Protein AF-A0A2J4XUS3-F1 (afdb_monomer_lite)

InterPro domains:
  IPR006656 Molybdopterin oxidoreductase [PF00384] (1-79)
  IPR050612 Prokaryotic Molybdopterin Oxidoreductases [PTHR43742] (1-162)

Radius of gyration: 22.64 Å; chains: 1; bounding box: 51×42×58 Å

Organism: NCBI:txid1134687

Secondary structure (DSSP, 8-state):
-HHHHHHHHTSSS--EEEESS--HHHHT-SEEEEB--GGGS-EEEE-TT-SEEEEE--SSPPPTT-B-HHHHHHHHHHHTT-HHHHHTT--HHHHHHHHHHHHHHHHHHTT-----HHHHHHH-EEEPPPPSS---TTHHHHH-TTTS--SSTTSS--SS--

Sequence (162 aa):
DINRLCEAWRRPETVVVHEQFWTAQAKFSDIVLPVTTSLEREDIGSGGHDGFMIAMSAQIPPVGEARDDYAIFCDLAERLGCGERFSEGRDAGQWLREIYEASRPRAREEGIALPSFDEFWRQGVLEYSAPEKPQVFLADFRADPQRYPLSTPSGQIELFSE

pLDDT: mean 95.43, std 3.99, range [77.94, 98.5]

Foldseek 3Di:
DVVVVLVVLVPDPFFEDEDQDCDPSVVSGPYYAHAFDLLAAWDWDDDPPDQKIFGSHNNDHGDDRHYHPLVVVLVVCVVVVNNCVSQVPDDPVRVRQVVLVVCQVVCVVVVHDDDHPVVRNVVRMDGHDDDPDDDDPCPVCVVPQVVQFDPAPVSHDPPDDD

Structure (mmCIF, N/CA/C/O backbone):
data_AF-A0A2J4XUS3-F1
#
_entry.id   AF-A0A2J4XUS3-F1
#
loop_
_atom_site.group_PDB
_atom_site.id
_atom_site.type_symbol
_atom_site.label_atom_id
_atom_site.label_alt_id
_atom_site.label_comp_id
_atom_site.label_asym_id
_atom_site.label_entity_id
_atom_site.label_seq_id
_atom_site.pdbx_PDB_ins_code
_atom_site.Cartn_x
_atom_site.Cartn_y
_atom_site.Cartn_z
_atom_site.occupancy
_atom_site.B_iso_or_equiv
_atom_site.auth_seq_id
_atom_site.auth_comp_id
_atom_site.auth_asym_id
_atom_site.auth_atom_id
_atom_site.pdbx_PDB_model_num
ATOM 1 N N . ASP A 1 1 ? -26.227 -4.024 -6.416 1.00 91.50 1 ASP A N 1
ATOM 2 C CA . ASP A 1 1 ? -27.426 -3.654 -5.640 1.00 91.50 1 ASP A CA 1
ATOM 3 C C . ASP A 1 1 ? -26.977 -3.220 -4.249 1.00 91.50 1 ASP A C 1
ATOM 5 O O . ASP A 1 1 ? -26.396 -4.032 -3.538 1.00 91.50 1 ASP A O 1
ATOM 9 N N . ILE A 1 2 ? -27.169 -1.942 -3.905 1.00 94.44 2 ILE A N 1
ATOM 10 C CA . ILE A 1 2 ? -26.726 -1.365 -2.622 1.00 94.44 2 ILE A CA 1
ATOM 11 C C . ILE A 1 2 ? -27.631 -1.813 -1.465 1.00 94.44 2 ILE A C 1
ATOM 13 O O . ILE A 1 2 ? -27.133 -2.044 -0.368 1.00 94.44 2 ILE A O 1
ATOM 17 N N . ASN A 1 3 ? -28.929 -2.022 -1.697 1.00 96.19 3 ASN A N 1
ATOM 18 C CA . ASN A 1 3 ? -29.851 -2.448 -0.640 1.00 96.19 3 ASN A CA 1
ATOM 19 C C . ASN A 1 3 ? -29.509 -3.862 -0.166 1.00 96.19 3 ASN A C 1
ATOM 21 O O . ASN A 1 3 ? -29.412 -4.116 1.035 1.00 96.19 3 ASN A O 1
ATOM 25 N N . ARG A 1 4 ? -29.211 -4.757 -1.115 1.00 97.38 4 ARG A N 1
ATOM 26 C CA . ARG A 1 4 ? -28.730 -6.107 -0.800 1.00 97.38 4 ARG A CA 1
ATOM 27 C C . ARG A 1 4 ? -27.392 -6.089 -0.047 1.00 97.38 4 ARG A C 1
ATOM 29 O O . ARG A 1 4 ? -27.178 -6.931 0.823 1.00 97.38 4 ARG A O 1
ATOM 36 N N . LEU A 1 5 ? -26.503 -5.138 -0.351 1.00 95.62 5 LEU A N 1
ATOM 37 C CA . LEU A 1 5 ? -25.262 -4.946 0.407 1.00 95.62 5 LEU A CA 1
ATOM 38 C C . LEU A 1 5 ? -25.555 -4.499 1.844 1.00 95.62 5 LEU A C 1
ATOM 40 O O . LEU A 1 5 ? -24.990 -5.079 2.761 1.00 95.62 5 LEU A O 1
ATOM 44 N N . CYS A 1 6 ? -26.464 -3.544 2.064 1.00 94.38 6 CYS A N 1
ATOM 45 C CA . CYS A 1 6 ? -26.839 -3.101 3.411 1.00 94.38 6 CYS A CA 1
ATOM 46 C C . CYS A 1 6 ? -27.408 -4.237 4.276 1.00 94.38 6 CYS A C 1
ATOM 48 O O . CYS A 1 6 ? -27.132 -4.292 5.473 1.00 94.38 6 CYS A O 1
ATOM 50 N N . GLU A 1 7 ? -28.183 -5.153 3.692 1.00 95.31 7 GLU A N 1
ATOM 51 C CA . GLU A 1 7 ? -28.663 -6.346 4.400 1.00 95.31 7 GLU A CA 1
ATOM 52 C C . GLU A 1 7 ? -27.522 -7.305 4.756 1.00 95.31 7 GLU A C 1
ATOM 54 O O . GLU A 1 7 ? -27.478 -7.830 5.867 1.00 95.31 7 GLU A O 1
ATOM 59 N N . ALA A 1 8 ? -26.587 -7.531 3.829 1.00 95.56 8 ALA A N 1
ATOM 60 C CA . ALA A 1 8 ? -25.432 -8.392 4.063 1.00 95.56 8 ALA A CA 1
ATOM 61 C C . ALA A 1 8 ? -24.456 -7.795 5.090 1.00 95.56 8 ALA A C 1
ATOM 63 O O . ALA A 1 8 ? -23.917 -8.533 5.911 1.00 95.56 8 ALA A O 1
ATOM 64 N N . TRP A 1 9 ? -24.277 -6.472 5.081 1.00 94.44 9 TRP A N 1
ATOM 65 C CA . TRP A 1 9 ? -23.355 -5.744 5.957 1.00 94.44 9 TRP A CA 1
ATOM 66 C C . TRP A 1 9 ? -23.717 -5.846 7.442 1.00 94.44 9 TRP A C 1
ATOM 68 O O . TRP A 1 9 ? -22.862 -5.682 8.297 1.00 94.44 9 TRP A O 1
ATOM 78 N N . ARG A 1 10 ? -24.979 -6.159 7.754 1.00 92.62 10 ARG A N 1
ATOM 79 C CA . ARG A 1 10 ? -25.474 -6.352 9.128 1.00 92.62 10 ARG A CA 1
ATOM 80 C C . ARG A 1 10 ? -25.346 -7.789 9.638 1.00 92.62 10 ARG A C 1
ATOM 82 O O . ARG A 1 10 ? -25.811 -8.081 10.733 1.00 92.62 10 ARG A O 1
ATOM 89 N N . ARG A 1 11 ? -24.827 -8.712 8.820 1.00 96.75 11 ARG A N 1
ATOM 90 C CA . ARG A 1 11 ? -24.678 -10.127 9.196 1.00 96.75 11 ARG A CA 1
AT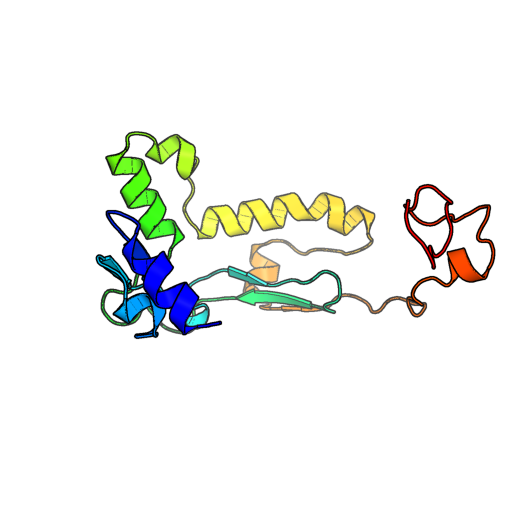OM 91 C C . ARG A 1 11 ? -23.454 -10.425 10.069 1.00 96.75 11 ARG A C 1
ATOM 93 O O . ARG A 1 11 ? -23.593 -11.311 10.907 1.00 96.75 11 ARG A O 1
ATOM 100 N N . PRO A 1 12 ? -22.276 -9.800 9.867 1.00 97.44 12 PRO A N 1
ATOM 101 C CA . PRO A 1 12 ? -21.146 -9.981 10.774 1.00 97.44 12 PRO A CA 1
ATOM 102 C C . PRO A 1 12 ? -21.502 -9.555 12.201 1.00 97.44 12 PRO A C 1
ATOM 104 O O . PRO A 1 12 ? -22.285 -8.629 12.386 1.00 97.44 12 PRO A O 1
ATOM 107 N N . GLU A 1 13 ? -20.908 -10.216 13.196 1.00 98.25 13 GLU A N 1
ATOM 108 C CA . GLU A 1 13 ? -21.103 -9.860 14.611 1.00 98.25 13 GLU A CA 1
ATOM 109 C C . GLU A 1 13 ? -20.452 -8.519 14.970 1.00 98.25 13 GLU A C 1
ATOM 111 O O . GLU A 1 13 ? -20.996 -7.782 15.786 1.00 98.25 13 GLU A O 1
ATOM 116 N N . THR A 1 14 ? -19.313 -8.213 14.341 1.00 98.19 14 THR A N 1
ATOM 117 C CA . THR A 1 14 ? -18.562 -6.972 14.547 1.00 98.19 14 THR A CA 1
ATOM 118 C C . THR A 1 14 ? -17.952 -6.512 13.229 1.00 98.19 14 THR A C 1
ATOM 120 O O . THR A 1 14 ? -17.297 -7.291 12.531 1.00 98.19 14 THR A O 1
ATOM 123 N N . VAL A 1 15 ? -18.106 -5.228 12.922 1.00 97.69 15 VAL A N 1
ATOM 124 C CA . VAL A 1 15 ? -17.468 -4.541 11.800 1.00 97.69 15 VAL A CA 1
ATOM 125 C C . VAL A 1 15 ? -16.540 -3.456 12.340 1.00 97.69 15 VAL A C 1
ATOM 127 O O . VAL A 1 15 ? -16.980 -2.489 12.962 1.00 97.69 15 VAL A O 1
ATOM 130 N N . VAL A 1 16 ? -15.244 -3.608 12.070 1.00 97.94 16 VAL A N 1
ATOM 131 C CA . VAL A 1 16 ? -14.210 -2.615 12.388 1.00 97.94 16 VAL A CA 1
ATOM 132 C C . VAL A 1 16 ? -13.695 -2.016 11.089 1.00 97.94 16 VAL A C 1
ATOM 134 O O . VAL A 1 16 ? -13.414 -2.749 10.140 1.00 97.94 16 VAL A O 1
ATOM 137 N N . VAL A 1 17 ? -13.555 -0.695 11.045 1.00 97.94 17 VAL A N 1
ATOM 138 C CA . VAL A 1 17 ? -13.036 0.021 9.879 1.00 97.94 17 VAL A CA 1
ATOM 139 C C . VAL A 1 17 ? -11.952 1.013 10.286 1.00 97.94 17 VAL A C 1
ATOM 141 O O . VAL A 1 17 ? -12.077 1.714 11.287 1.00 97.94 17 VAL A O 1
ATOM 144 N N . HIS A 1 18 ? -10.890 1.056 9.490 1.00 98.31 18 HIS A N 1
ATOM 145 C CA . HIS A 1 18 ? -9.868 2.095 9.507 1.00 98.31 18 HIS A CA 1
ATOM 146 C C . HIS A 1 18 ? -10.247 3.125 8.454 1.00 98.31 18 HIS A C 1
ATOM 148 O O . HIS A 1 18 ? -10.437 2.765 7.291 1.00 98.31 18 HIS A O 1
ATOM 154 N N . GLU A 1 19 ? -10.441 4.376 8.852 1.00 97.81 19 GLU A N 1
ATOM 155 C CA . GLU A 1 19 ? -11.033 5.356 7.951 1.00 97.81 19 GLU A CA 1
ATOM 156 C C . GLU A 1 19 ? -10.574 6.784 8.259 1.00 97.81 19 GLU A C 1
ATOM 158 O O . GLU A 1 19 ? -10.420 7.184 9.413 1.00 97.81 19 GLU A O 1
ATOM 163 N N . GLN A 1 20 ? -10.368 7.552 7.191 1.00 97.19 20 GLN A N 1
ATOM 164 C CA . GLN A 1 20 ? -9.903 8.940 7.219 1.00 97.19 20 GLN A CA 1
ATOM 165 C C . GLN A 1 20 ? -11.089 9.917 7.270 1.00 97.19 20 GLN A C 1
ATOM 167 O O . GLN A 1 20 ? -10.973 11.029 7.786 1.00 97.19 20 GLN A O 1
ATOM 172 N N . PHE A 1 21 ? -12.255 9.512 6.749 1.00 96.94 21 PHE A N 1
ATOM 173 C CA . PHE A 1 21 ? -13.438 10.367 6.613 1.00 96.94 21 PHE A CA 1
ATOM 174 C C . PHE A 1 21 ? -14.727 9.705 7.121 1.00 96.94 21 PHE A C 1
ATOM 176 O O . PHE A 1 21 ? -14.879 8.497 7.113 1.00 96.94 21 PHE A O 1
ATOM 183 N N . TRP A 1 22 ? -15.754 10.477 7.487 1.00 97.38 22 TRP A N 1
ATOM 184 C CA . TRP A 1 22 ? -17.053 9.916 7.912 1.00 97.38 22 TRP A CA 1
ATOM 185 C C . TRP A 1 22 ? -17.899 9.372 6.732 1.00 97.38 22 TRP A C 1
ATOM 187 O O . TRP A 1 22 ? -18.988 9.872 6.417 1.00 97.38 22 TRP A O 1
ATOM 197 N N . THR A 1 23 ? -17.383 8.347 6.049 1.00 97.31 23 THR A N 1
ATOM 198 C CA . THR A 1 23 ? -17.972 7.689 4.876 1.00 97.31 23 THR A CA 1
ATOM 199 C C . THR A 1 23 ? -19.207 6.858 5.235 1.00 97.31 23 THR A C 1
ATOM 201 O O . THR A 1 23 ? -19.543 6.649 6.402 1.00 97.31 23 THR A O 1
ATOM 204 N N . ALA A 1 24 ? -19.927 6.363 4.220 1.00 94.88 24 ALA A N 1
ATOM 205 C CA . ALA A 1 24 ? -21.038 5.437 4.443 1.00 94.88 24 ALA A CA 1
ATOM 206 C C . ALA A 1 24 ? -20.582 4.135 5.125 1.00 94.88 24 ALA A C 1
ATOM 208 O O . ALA A 1 24 ? -21.336 3.581 5.914 1.00 94.88 24 ALA A O 1
ATOM 209 N N . GLN A 1 25 ? -19.353 3.675 4.879 1.00 93.38 25 GLN A N 1
ATOM 210 C CA . GLN A 1 25 ? -18.815 2.482 5.530 1.00 93.38 25 GLN A CA 1
ATOM 211 C C . GLN A 1 25 ? -18.544 2.733 7.018 1.00 93.38 25 GLN A C 1
ATOM 213 O O . GLN A 1 25 ? -19.009 1.956 7.851 1.00 93.38 25 GLN A O 1
ATOM 218 N N . ALA A 1 26 ? -17.911 3.860 7.367 1.00 96.94 26 ALA A N 1
ATOM 219 C CA . ALA A 1 26 ? -17.757 4.277 8.764 1.00 96.94 26 ALA A CA 1
ATOM 220 C C . ALA A 1 26 ? -19.101 4.402 9.492 1.00 96.94 26 ALA A C 1
ATOM 222 O O . ALA A 1 26 ? -19.241 3.916 10.609 1.00 96.94 26 ALA A O 1
ATOM 223 N N . LYS A 1 27 ? -20.129 4.953 8.828 1.00 95.56 27 LYS A N 1
ATOM 224 C CA . LYS A 1 27 ? -21.491 5.072 9.392 1.00 95.56 27 LYS A CA 1
ATOM 225 C C . LYS A 1 27 ? -22.153 3.754 9.754 1.00 95.56 27 LYS A C 1
ATOM 227 O O . LYS A 1 27 ? -23.042 3.749 10.598 1.00 95.56 27 LYS A O 1
ATOM 232 N N . PHE A 1 28 ? -21.772 2.678 9.082 1.00 95.56 28 PHE A N 1
ATOM 233 C CA . PHE A 1 28 ? -22.363 1.357 9.252 1.00 95.56 28 PHE A CA 1
ATOM 234 C C . PHE A 1 28 ? -21.406 0.383 9.958 1.00 95.56 28 PHE A C 1
ATOM 236 O O . PHE A 1 28 ? -21.618 -0.824 9.876 1.00 95.56 28 PHE A O 1
ATOM 243 N N . SER A 1 29 ? -20.356 0.883 10.616 1.00 97.25 29 SER A N 1
ATOM 244 C CA . SER A 1 29 ? -19.389 0.071 11.365 1.00 97.25 29 SER A CA 1
ATOM 245 C C . SER A 1 29 ? -19.582 0.227 12.873 1.00 97.25 29 SER A C 1
ATOM 247 O O . SER A 1 29 ? -20.011 1.283 13.337 1.00 97.25 29 SER A O 1
ATOM 249 N N . ASP A 1 30 ? -19.245 -0.809 13.638 1.00 98.25 30 ASP A N 1
ATOM 250 C CA . ASP A 1 30 ? -19.346 -0.802 15.102 1.00 98.25 30 ASP A CA 1
ATOM 251 C C . ASP A 1 30 ? -18.181 -0.042 15.743 1.00 98.25 30 ASP A C 1
ATOM 253 O O . ASP A 1 30 ? -18.346 0.636 16.757 1.00 98.25 30 ASP A O 1
ATOM 257 N N . ILE A 1 31 ? -16.992 -0.143 15.138 1.00 98.38 31 ILE A N 1
ATOM 258 C CA . ILE A 1 31 ? -15.773 0.536 15.582 1.00 98.38 31 ILE A CA 1
ATOM 259 C C . ILE A 1 31 ? -15.134 1.229 14.381 1.00 98.38 31 ILE A C 1
ATOM 261 O O . ILE A 1 31 ? -14.878 0.603 13.352 1.00 98.38 31 ILE A O 1
ATOM 265 N N . VAL A 1 32 ? -14.837 2.517 14.542 1.00 98.44 32 VAL A N 1
ATOM 266 C CA . VAL A 1 32 ? -14.100 3.325 13.566 1.00 98.44 32 VAL A CA 1
ATOM 267 C C . VAL A 1 32 ? -12.776 3.739 14.193 1.00 98.44 32 VAL A C 1
ATOM 269 O O . VAL A 1 32 ? -12.763 4.371 15.249 1.00 98.44 32 VAL A O 1
ATOM 272 N N . LEU A 1 33 ? -11.671 3.382 13.544 1.00 98.38 33 LEU A N 1
ATOM 273 C CA . LEU A 1 33 ? -10.325 3.801 13.917 1.00 98.38 33 LEU A CA 1
ATOM 274 C C . LEU A 1 33 ? -9.894 4.940 12.979 1.00 98.38 33 LEU A C 1
ATOM 276 O O . LEU A 1 33 ? -9.846 4.720 11.766 1.00 98.38 33 LEU A O 1
ATOM 280 N N . PRO A 1 34 ? -9.633 6.156 13.500 1.00 98.12 34 PRO A N 1
ATOM 281 C CA . PRO A 1 34 ? -9.242 7.286 12.668 1.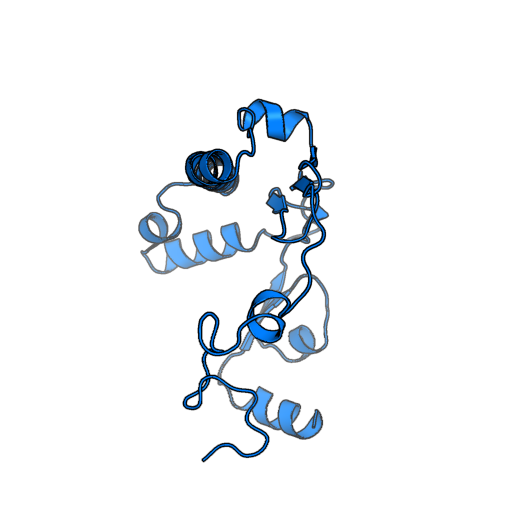00 98.12 34 PRO A CA 1
ATOM 282 C C . PRO A 1 34 ? -7.818 7.083 12.152 1.00 98.12 34 PRO A C 1
ATOM 284 O O . PRO A 1 34 ? -6.887 6.916 12.947 1.00 98.12 34 PRO A O 1
ATOM 287 N N . VAL A 1 35 ? -7.647 7.120 10.830 1.00 98.38 35 VAL A N 1
ATOM 288 C CA . VAL A 1 35 ? -6.330 6.938 10.203 1.00 98.38 35 VAL A CA 1
ATOM 289 C C . VAL A 1 35 ? -5.862 8.171 9.448 1.00 98.38 35 VAL A C 1
ATOM 291 O O . VAL A 1 35 ? -6.669 9.015 9.060 1.00 98.38 35 VAL A O 1
ATOM 294 N N . THR A 1 36 ? -4.548 8.300 9.278 1.00 98.44 36 THR A N 1
ATOM 295 C CA . THR A 1 36 ? -3.933 9.420 8.553 1.00 98.44 36 THR A CA 1
ATOM 296 C C . THR A 1 36 ? -4.248 9.369 7.060 1.00 98.44 36 THR A C 1
ATOM 298 O O . THR A 1 36 ? -4.381 8.294 6.468 1.00 98.44 36 THR A O 1
ATOM 301 N N . THR A 1 37 ? -4.314 10.533 6.414 1.00 98.12 37 THR A N 1
ATOM 302 C CA . THR A 1 37 ? -4.198 10.629 4.952 1.00 98.12 37 THR A CA 1
ATOM 303 C C . THR A 1 37 ? -2.737 10.487 4.511 1.00 98.12 37 THR A C 1
ATOM 305 O O . THR A 1 37 ? -1.811 10.548 5.321 1.00 98.12 37 THR A O 1
ATOM 308 N N . SER A 1 38 ? -2.494 10.343 3.206 1.00 96.31 38 SER A N 1
ATOM 309 C CA . SER A 1 38 ? -1.129 10.306 2.659 1.00 96.31 38 SER A CA 1
ATOM 310 C C . SER A 1 38 ? -0.343 11.606 2.864 1.00 96.31 38 SER A C 1
ATOM 312 O O . SER A 1 38 ? 0.877 11.588 2.791 1.00 96.31 38 SER A O 1
ATOM 314 N N . LEU A 1 39 ? -1.013 12.732 3.138 1.00 97.12 39 LEU A N 1
ATOM 315 C CA . LEU A 1 39 ? -0.354 14.012 3.421 1.00 97.12 39 LEU A CA 1
ATOM 316 C C . LEU A 1 39 ? 0.151 14.118 4.867 1.00 97.12 39 LEU A C 1
ATOM 318 O O . LEU A 1 39 ? 0.866 15.062 5.191 1.00 97.12 39 LEU A O 1
ATOM 322 N N . GLU A 1 40 ? -0.225 13.176 5.729 1.00 98.12 40 GLU A N 1
ATOM 323 C CA . GLU A 1 40 ? 0.080 13.168 7.164 1.00 98.12 40 GLU A CA 1
ATOM 324 C C . GLU A 1 40 ? 1.149 12.131 7.547 1.00 98.12 40 GLU A C 1
ATOM 326 O O . GLU A 1 40 ? 1.491 12.003 8.723 1.00 98.12 40 GLU A O 1
ATOM 331 N N . ARG A 1 41 ? 1.666 11.371 6.573 1.00 96.94 41 ARG A N 1
ATOM 332 C CA . ARG A 1 41 ? 2.665 10.314 6.777 1.00 96.94 41 ARG A CA 1
ATOM 333 C C . ARG A 1 41 ? 3.725 10.309 5.683 1.00 96.94 41 ARG A C 1
ATOM 335 O O . ARG A 1 41 ? 3.566 10.957 4.653 1.00 96.94 41 ARG A O 1
ATOM 342 N N . GLU A 1 42 ? 4.801 9.579 5.941 1.00 97.19 42 GLU A N 1
ATOM 343 C CA . GLU A 1 42 ? 5.880 9.357 4.983 1.00 97.19 42 GLU A CA 1
ATOM 344 C C . GLU A 1 42 ? 5.624 8.088 4.160 1.00 97.19 42 GLU A C 1
ATOM 346 O O . GLU A 1 42 ? 5.167 7.086 4.708 1.00 97.19 42 GLU A O 1
ATOM 351 N N . ASP A 1 43 ? 5.917 8.125 2.859 1.00 97.31 43 ASP A N 1
ATOM 352 C CA . ASP A 1 43 ? 5.788 6.978 1.952 1.00 97.31 43 ASP A CA 1
ATOM 353 C C . ASP A 1 43 ? 6.695 7.119 0.705 1.00 97.31 43 ASP A C 1
ATOM 355 O O . ASP A 1 43 ? 7.362 8.140 0.508 1.00 97.31 43 ASP A O 1
ATOM 359 N N . ILE A 1 44 ? 6.710 6.108 -0.167 1.00 96.81 44 ILE A N 1
ATOM 360 C CA . ILE A 1 44 ? 7.316 6.154 -1.506 1.00 96.81 44 ILE A CA 1
ATOM 361 C C . ILE A 1 44 ? 6.258 5.793 -2.550 1.00 96.81 44 ILE A C 1
ATOM 363 O O . ILE A 1 44 ? 5.715 4.692 -2.549 1.00 96.81 44 ILE A O 1
ATOM 367 N N . GLY A 1 45 ? 6.015 6.696 -3.500 1.00 94.75 45 GLY A N 1
ATOM 368 C CA . GLY A 1 45 ? 5.109 6.461 -4.624 1.00 94.75 45 GLY A CA 1
ATOM 369 C C . GLY A 1 45 ? 5.868 6.152 -5.911 1.00 94.75 45 GLY A C 1
ATOM 370 O O . GLY A 1 45 ? 6.701 6.948 -6.335 1.00 94.75 45 GLY A O 1
ATOM 371 N N . SER A 1 46 ? 5.579 5.023 -6.559 1.00 91.88 46 SER A N 1
ATOM 372 C CA . SER A 1 46 ? 6.085 4.692 -7.898 1.00 91.88 46 SER A CA 1
ATOM 373 C C . SER A 1 46 ? 5.185 3.644 -8.559 1.00 91.88 46 SER A C 1
ATOM 375 O O . SER A 1 46 ? 4.904 2.603 -7.962 1.00 91.88 46 SER A O 1
ATOM 377 N N . GLY A 1 47 ? 4.712 3.911 -9.777 1.00 86.00 47 GLY A N 1
ATOM 378 C CA . GLY A 1 47 ? 3.911 2.984 -10.577 1.00 86.00 47 GLY A CA 1
ATOM 379 C C . GLY A 1 47 ? 4.679 2.432 -11.779 1.00 86.00 47 GLY A C 1
ATOM 380 O O . GLY A 1 47 ? 5.531 3.102 -12.351 1.00 86.00 47 GLY A O 1
ATOM 381 N N . GLY A 1 48 ? 4.343 1.216 -12.226 1.00 78.88 48 GLY A N 1
ATOM 382 C CA . GLY A 1 48 ? 5.040 0.540 -13.338 1.00 78.88 48 GLY A CA 1
ATOM 383 C C . GLY A 1 48 ? 4.897 1.202 -14.718 1.00 78.88 48 GLY A C 1
ATOM 384 O O . GLY A 1 48 ? 5.570 0.803 -15.664 1.00 78.88 48 GLY A O 1
ATOM 385 N N . HIS A 1 49 ? 4.024 2.202 -14.840 1.00 79.56 49 HIS A N 1
ATOM 386 C CA . HIS A 1 49 ? 3.856 3.026 -16.040 1.00 79.56 49 HIS A CA 1
ATOM 387 C C . HIS A 1 49 ? 4.108 4.512 -15.767 1.00 79.56 49 HIS A C 1
ATOM 389 O O . HIS A 1 49 ? 3.925 5.337 -16.664 1.00 79.56 49 HIS A O 1
ATOM 395 N N . ASP A 1 50 ? 4.517 4.852 -14.545 1.00 83.00 50 ASP A N 1
ATOM 396 C CA . ASP A 1 50 ? 4.820 6.222 -14.173 1.00 83.00 50 ASP A CA 1
ATOM 397 C C . ASP A 1 50 ? 6.247 6.547 -14.604 1.00 83.00 50 ASP A C 1
ATOM 399 O O . ASP A 1 50 ? 7.159 5.732 -14.485 1.00 83.00 50 ASP A O 1
ATOM 403 N N . GLY A 1 51 ? 6.462 7.772 -15.076 1.00 89.38 51 GLY A N 1
ATOM 404 C CA . GLY A 1 51 ? 7.805 8.284 -15.347 1.00 89.38 51 GLY A CA 1
ATOM 405 C C . GLY A 1 51 ? 8.555 8.704 -14.084 1.00 89.38 51 GLY A C 1
ATOM 406 O O . GLY A 1 51 ? 9.586 9.354 -14.203 1.00 89.38 51 GLY A O 1
ATOM 407 N N . PHE A 1 52 ? 8.032 8.414 -12.887 1.00 93.62 52 PHE A N 1
ATOM 408 C CA . PHE A 1 52 ? 8.522 8.996 -11.643 1.00 93.62 52 PHE A CA 1
ATOM 409 C C . PHE A 1 52 ? 8.488 8.014 -10.470 1.00 93.62 52 PHE A C 1
ATOM 411 O O . PHE A 1 52 ? 7.597 7.173 -10.345 1.00 93.62 52 PHE A O 1
ATOM 418 N N . MET A 1 53 ? 9.434 8.210 -9.558 1.00 95.50 53 MET A N 1
ATOM 419 C CA . MET A 1 53 ? 9.371 7.765 -8.172 1.00 95.50 53 MET A CA 1
ATOM 420 C C . MET A 1 53 ? 9.413 8.996 -7.271 1.00 95.50 53 MET A C 1
ATOM 422 O O . MET A 1 53 ? 10.243 9.882 -7.460 1.00 95.50 53 MET A O 1
ATOM 426 N N . ILE A 1 54 ? 8.509 9.069 -6.304 1.00 96.75 54 ILE A N 1
ATOM 427 C CA . ILE A 1 54 ? 8.277 10.245 -5.466 1.00 96.75 54 ILE A CA 1
ATOM 428 C C . ILE A 1 54 ? 8.515 9.861 -4.008 1.00 96.75 54 ILE A C 1
ATOM 430 O O . ILE A 1 54 ? 7.919 8.904 -3.515 1.00 96.75 54 ILE A O 1
ATOM 434 N N . ALA A 1 55 ? 9.364 10.619 -3.316 1.00 97.44 55 ALA A N 1
ATOM 435 C CA . ALA A 1 55 ? 9.473 10.563 -1.864 1.00 97.44 55 ALA A CA 1
ATOM 436 C C . ALA A 1 55 ? 8.312 11.374 -1.279 1.00 97.44 55 ALA A C 1
ATOM 438 O O . ALA A 1 55 ? 8.288 12.605 -1.344 1.00 97.44 55 ALA A O 1
ATOM 439 N N . MET A 1 56 ? 7.308 10.678 -0.756 1.00 96.94 56 MET A N 1
ATOM 440 C CA . MET A 1 56 ? 6.102 11.291 -0.217 1.00 96.94 56 MET A CA 1
ATOM 441 C C . MET A 1 56 ? 6.357 11.653 1.241 1.00 96.94 56 MET A C 1
ATOM 443 O O . MET A 1 56 ? 6.087 10.862 2.132 1.00 96.94 56 MET A O 1
ATOM 447 N N . SER A 1 57 ? 6.918 12.832 1.500 1.00 94.56 57 SER A N 1
ATOM 448 C CA . SER A 1 57 ? 7.083 13.313 2.874 1.00 94.56 57 SER A CA 1
ATOM 449 C C . SER A 1 57 ? 5.745 13.746 3.483 1.00 94.56 57 SER A C 1
ATOM 451 O O . SER A 1 57 ? 4.852 14.223 2.775 1.00 94.56 57 SER A O 1
ATOM 453 N N . ALA A 1 58 ? 5.620 13.636 4.808 1.00 96.56 58 ALA A N 1
ATOM 454 C CA . ALA A 1 58 ? 4.472 14.179 5.526 1.00 96.56 58 ALA A CA 1
ATOM 455 C C . ALA A 1 58 ? 4.437 15.711 5.370 1.00 96.56 58 ALA A C 1
ATOM 457 O O . ALA A 1 58 ? 5.381 16.412 5.739 1.00 96.56 58 ALA A O 1
ATOM 458 N N . GLN A 1 59 ? 3.348 16.238 4.813 1.00 97.12 59 GLN A N 1
ATOM 459 C CA . GLN A 1 59 ? 3.165 17.671 4.556 1.00 97.12 59 GLN A CA 1
ATOM 460 C C . GLN A 1 59 ? 2.568 18.404 5.759 1.00 97.12 59 GLN A C 1
ATOM 462 O O . GLN A 1 59 ? 2.799 19.599 5.946 1.00 97.12 59 GLN A O 1
ATOM 467 N N . ILE A 1 60 ? 1.796 17.691 6.577 1.00 97.81 60 ILE A N 1
ATOM 468 C CA . ILE A 1 60 ? 1.215 18.175 7.830 1.00 97.81 60 ILE A CA 1
ATOM 469 C C . ILE A 1 60 ? 1.341 17.086 8.906 1.00 97.81 60 ILE A C 1
ATOM 471 O O . ILE A 1 60 ? 1.479 15.913 8.564 1.00 97.81 60 ILE A O 1
ATOM 475 N N . PRO A 1 61 ? 1.305 17.426 10.206 1.00 97.50 61 PRO A N 1
ATOM 476 C CA . PRO A 1 61 ? 1.175 16.410 11.247 1.00 97.50 61 PRO A CA 1
ATOM 477 C C . PRO A 1 61 ? -0.207 15.728 11.187 1.00 97.50 61 PRO A C 1
ATOM 479 O O . PRO A 1 61 ? -1.153 16.347 10.689 1.00 97.50 61 PRO A O 1
ATOM 482 N N . PRO A 1 62 ? -0.350 14.512 11.753 1.00 98.06 62 PRO A N 1
ATOM 483 C CA . PRO A 1 62 ? -1.641 13.846 11.889 1.00 98.06 62 PRO A CA 1
ATOM 484 C C . PRO A 1 62 ? -2.711 14.742 12.518 1.00 98.06 62 PRO A C 1
ATOM 486 O O . PRO A 1 62 ? -2.463 15.439 13.508 1.00 98.06 62 PRO A O 1
ATOM 489 N N . VAL A 1 63 ? -3.911 14.731 11.942 1.00 97.94 63 VAL A N 1
ATOM 490 C CA . VAL A 1 63 ? -5.017 15.585 12.378 1.00 97.94 63 VAL A CA 1
ATOM 491 C C . VAL A 1 63 ? -5.813 14.914 13.498 1.00 97.94 63 VAL A C 1
ATOM 493 O O . VAL A 1 63 ? -6.324 13.803 13.363 1.00 97.94 63 VAL A O 1
ATOM 496 N N . GLY A 1 64 ? -5.991 15.631 14.610 1.00 96.88 64 GLY A N 1
ATOM 497 C CA . GLY A 1 64 ? -6.761 15.141 15.753 1.00 96.88 64 GLY A CA 1
ATOM 498 C C . GLY A 1 64 ? -6.094 13.931 16.407 1.00 96.88 64 GLY A C 1
ATOM 499 O O . GLY A 1 64 ? -4.955 14.022 16.851 1.00 96.88 64 GLY A O 1
ATOM 500 N N . GLU A 1 65 ? -6.820 12.816 16.478 1.00 97.12 65 GLU A N 1
ATOM 501 C CA . GLU A 1 65 ? -6.334 11.543 17.035 1.00 97.12 65 GLU A CA 1
ATOM 502 C C . GLU A 1 65 ? -6.011 10.512 15.942 1.00 97.12 65 GLU A C 1
ATOM 504 O O . GLU A 1 65 ? -5.849 9.327 16.237 1.00 97.12 65 GLU A O 1
ATOM 509 N N . ALA A 1 66 ? -5.940 10.943 14.676 1.00 98.31 66 ALA A N 1
ATOM 510 C CA . ALA A 1 66 ? -5.589 10.063 13.573 1.00 98.31 66 ALA A CA 1
ATOM 511 C C . ALA A 1 66 ? -4.190 9.467 13.773 1.00 98.31 66 ALA A C 1
ATOM 513 O O . ALA A 1 66 ? -3.246 10.148 14.186 1.00 98.31 66 ALA A O 1
ATOM 514 N N . ARG A 1 67 ? -4.054 8.178 13.464 1.00 98.00 67 ARG A N 1
ATOM 515 C CA . ARG A 1 67 ? -2.782 7.449 13.517 1.00 98.00 67 ARG A CA 1
ATOM 516 C C . ARG A 1 67 ? -2.512 6.785 12.178 1.00 98.00 67 ARG A C 1
ATOM 518 O O . ARG A 1 67 ? -3.439 6.430 11.462 1.00 98.00 67 ARG A O 1
ATOM 525 N N . ASP A 1 68 ? -1.243 6.605 11.840 1.00 96.94 68 ASP A N 1
ATOM 526 C CA . ASP A 1 68 ? -0.895 5.802 10.672 1.00 96.94 68 ASP A CA 1
ATOM 527 C C . ASP A 1 68 ? -1.351 4.349 10.861 1.00 96.94 68 ASP A C 1
ATOM 529 O O . ASP A 1 68 ? -1.250 3.798 11.964 1.00 96.94 68 ASP A O 1
ATOM 533 N N . ASP A 1 69 ? -1.838 3.728 9.787 1.00 98.00 69 ASP A N 1
ATOM 534 C CA . ASP A 1 69 ? -2.315 2.346 9.786 1.00 98.00 69 ASP A CA 1
ATOM 535 C C . ASP A 1 69 ? -1.241 1.401 10.331 1.00 98.00 69 ASP A C 1
ATOM 537 O O . ASP A 1 69 ? -1.530 0.554 11.179 1.00 98.00 69 ASP A O 1
ATOM 541 N N . TYR A 1 70 ? 0.018 1.600 9.920 1.00 97.81 70 TYR A N 1
ATOM 542 C CA . TYR A 1 70 ? 1.151 0.819 10.417 1.00 97.81 70 TYR A CA 1
ATOM 543 C C . TYR A 1 70 ? 1.272 0.888 11.943 1.00 97.81 70 TYR A C 1
ATOM 545 O O . TYR A 1 70 ? 1.399 -0.140 12.607 1.00 97.81 70 TYR A O 1
ATOM 553 N N . ALA A 1 71 ? 1.159 2.086 12.522 1.00 97.25 71 ALA A N 1
ATOM 554 C CA . ALA A 1 71 ? 1.243 2.274 13.966 1.00 97.25 71 ALA A CA 1
ATOM 555 C C . ALA A 1 71 ? 0.069 1.608 14.703 1.00 97.25 71 ALA A C 1
ATOM 557 O O . ALA A 1 71 ? 0.272 1.015 15.761 1.00 97.25 71 ALA A O 1
ATOM 558 N N . ILE A 1 72 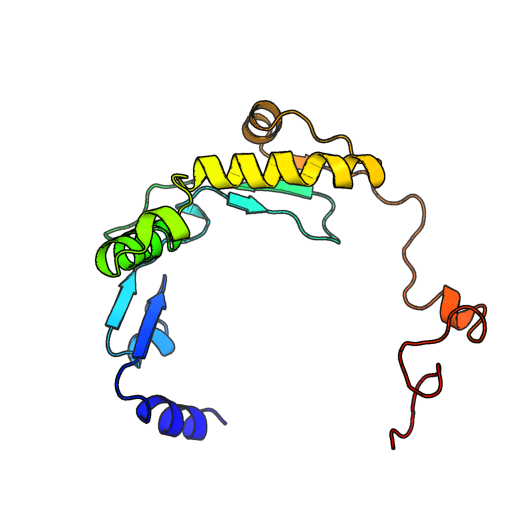? -1.148 1.672 14.150 1.00 98.31 72 ILE A N 1
ATOM 559 C CA . ILE A 1 72 ? -2.320 0.984 14.714 1.00 98.31 72 ILE A CA 1
ATOM 560 C C . ILE A 1 72 ? -2.110 -0.534 14.693 1.00 98.31 72 ILE A C 1
ATOM 562 O O . ILE A 1 72 ? -2.367 -1.207 15.692 1.00 98.31 72 ILE A O 1
ATOM 566 N N . PHE A 1 73 ? -1.622 -1.089 13.583 1.00 98.44 73 PHE A N 1
ATOM 567 C CA . PHE A 1 73 ? -1.385 -2.527 13.487 1.00 98.44 73 PHE A CA 1
ATOM 568 C C . PHE A 1 73 ? -0.213 -3.001 14.351 1.00 98.44 73 PHE A C 1
ATOM 570 O O . PHE A 1 73 ? -0.324 -4.077 14.936 1.00 98.44 73 PHE A O 1
ATOM 577 N N . CYS A 1 74 ? 0.846 -2.205 14.524 1.00 98.44 74 CYS A N 1
ATOM 578 C CA . CYS A 1 74 ? 1.903 -2.481 15.503 1.00 98.44 74 CYS A CA 1
ATOM 579 C C . CYS A 1 74 ? 1.328 -2.606 16.920 1.00 98.44 74 CYS A C 1
ATOM 581 O O . CYS A 1 74 ? 1.528 -3.618 17.588 1.00 98.44 74 CYS A O 1
ATOM 583 N N . ASP A 1 75 ? 0.523 -1.631 17.340 1.00 98.06 75 ASP A N 1
ATOM 584 C CA . ASP A 1 75 ? -0.171 -1.618 18.630 1.00 98.06 75 ASP A CA 1
ATOM 585 C C . ASP A 1 75 ? -1.072 -2.848 18.845 1.00 98.06 75 ASP A C 1
ATOM 587 O O . ASP A 1 75 ? -1.171 -3.387 19.956 1.00 98.06 75 ASP A O 1
ATOM 591 N N . LEU A 1 76 ? -1.788 -3.271 17.802 1.00 98.31 76 LEU A N 1
ATOM 592 C CA . LEU A 1 76 ? -2.627 -4.469 17.840 1.00 98.31 76 LEU A CA 1
ATOM 593 C C . LEU A 1 76 ? -1.769 -5.735 17.919 1.00 98.31 76 LEU A C 1
ATOM 595 O O . LEU A 1 76 ? -2.058 -6.621 18.722 1.00 98.31 76 LEU A O 1
ATOM 599 N N . ALA A 1 77 ? -0.696 -5.814 17.132 1.00 98.50 77 ALA A N 1
ATOM 600 C CA . ALA A 1 77 ? 0.224 -6.943 17.127 1.00 98.50 77 ALA A CA 1
ATOM 601 C C . ALA A 1 77 ? 0.920 -7.119 18.484 1.00 98.50 77 ALA A C 1
ATOM 603 O O . ALA A 1 77 ? 1.056 -8.246 18.962 1.00 98.50 77 ALA A O 1
ATOM 604 N N . GLU A 1 78 ? 1.298 -6.028 19.152 1.00 98.25 78 GLU A N 1
ATOM 605 C CA . GLU A 1 78 ? 1.814 -6.059 20.523 1.00 98.25 78 GLU A CA 1
ATOM 606 C C . GLU A 1 78 ? 0.804 -6.680 21.494 1.00 98.25 78 GLU A C 1
ATOM 608 O O . GLU A 1 78 ? 1.140 -7.610 22.230 1.00 98.25 78 GLU A O 1
ATOM 613 N N . ARG A 1 79 ? -0.460 -6.240 21.446 1.00 98.38 79 ARG A N 1
ATOM 614 C CA . ARG A 1 79 ? -1.545 -6.779 22.289 1.00 98.38 79 ARG A CA 1
ATOM 615 C C . ARG A 1 79 ? -1.843 -8.253 22.005 1.00 98.38 79 ARG A C 1
ATOM 617 O O . ARG A 1 79 ? -2.269 -8.972 22.905 1.00 98.38 79 ARG A O 1
ATOM 624 N N . LEU A 1 80 ? -1.603 -8.705 20.775 1.00 98.44 80 LEU A N 1
ATOM 625 C CA . LEU A 1 80 ? -1.742 -10.101 20.351 1.00 98.44 80 LEU A CA 1
ATOM 626 C C . LEU A 1 80 ? -0.477 -10.945 20.600 1.00 98.44 80 LEU A C 1
ATOM 628 O O . LEU A 1 80 ? -0.478 -12.141 20.310 1.00 98.44 80 LEU A O 1
ATOM 632 N N . GLY A 1 81 ? 0.599 -10.354 21.131 1.00 98.44 81 GLY A N 1
ATOM 633 C CA . GLY A 1 81 ? 1.852 -11.052 21.425 1.00 98.44 81 GLY A CA 1
ATOM 634 C C . GLY A 1 81 ? 2.698 -11.388 20.192 1.00 98.44 81 GLY A C 1
ATOM 635 O O . GLY A 1 81 ? 3.559 -12.262 20.263 1.00 98.44 81 GLY A O 1
ATOM 636 N N . CYS A 1 82 ? 2.467 -10.724 19.056 1.00 98.25 82 CYS A N 1
ATOM 637 C CA . CYS A 1 82 ? 3.216 -10.917 17.811 1.00 98.25 82 CYS A CA 1
ATOM 638 C C . CYS A 1 82 ? 3.894 -9.641 17.282 1.00 98.25 82 CYS A C 1
ATOM 640 O O . CYS A 1 82 ? 4.309 -9.629 16.125 1.00 98.25 82 CYS A O 1
ATOM 642 N N . GLY A 1 83 ? 4.045 -8.611 18.125 1.00 98.25 83 GLY A N 1
ATOM 643 C CA . GLY A 1 83 ? 4.617 -7.304 17.774 1.00 98.25 83 GLY A CA 1
ATOM 644 C C . GLY A 1 83 ? 5.953 -7.387 17.033 1.00 98.25 83 GLY A C 1
ATOM 645 O O . GLY A 1 83 ? 6.037 -6.921 15.904 1.00 98.25 83 GLY A O 1
ATOM 646 N N . GLU A 1 84 ? 6.964 -8.062 17.597 1.00 97.44 84 GLU A N 1
ATOM 647 C CA . GLU A 1 84 ? 8.274 -8.191 16.931 1.00 97.44 84 GLU A CA 1
ATOM 648 C C . GLU A 1 84 ? 8.199 -8.905 15.582 1.00 97.44 84 GLU A C 1
ATOM 650 O O . GLU A 1 84 ? 8.907 -8.538 14.654 1.00 97.44 84 GLU A O 1
ATOM 655 N N . ARG A 1 85 ? 7.335 -9.916 15.444 1.00 98.12 85 ARG A N 1
ATOM 656 C CA . ARG A 1 85 ? 7.166 -10.618 14.166 1.00 98.12 85 ARG A CA 1
ATOM 657 C C . ARG A 1 85 ? 6.448 -9.748 13.135 1.00 98.12 85 ARG A C 1
ATOM 659 O O . ARG A 1 85 ? 6.686 -9.919 11.950 1.00 98.12 85 ARG A O 1
ATOM 666 N N . PHE A 1 86 ? 5.540 -8.882 13.578 1.00 98.44 86 PHE A N 1
ATOM 667 C CA . PHE A 1 86 ? 4.805 -7.979 12.702 1.00 98.44 86 PHE A CA 1
ATOM 668 C C . PHE A 1 86 ? 5.686 -6.826 12.212 1.00 98.44 86 PHE A C 1
ATOM 670 O O . PHE A 1 86 ? 5.741 -6.578 11.013 1.00 98.44 86 PHE A O 1
ATOM 677 N N . SER A 1 87 ? 6.375 -6.136 13.125 1.00 98.06 87 SER A N 1
ATOM 678 C CA . SER A 1 87 ? 7.194 -4.970 12.781 1.00 98.06 87 SER A CA 1
ATOM 679 C C . SER A 1 87 ? 8.596 -5.334 12.304 1.00 98.06 87 SER A C 1
ATOM 681 O O . SER A 1 87 ? 9.284 -4.494 11.733 1.00 98.06 87 SER A O 1
ATOM 683 N N . GLU A 1 88 ? 9.056 -6.554 12.594 1.00 98.06 88 GLU A N 1
ATOM 684 C CA . GLU A 1 88 ? 10.457 -6.971 12.476 1.00 98.06 88 GLU A CA 1
ATOM 685 C C . GLU A 1 88 ? 11.430 -6.017 13.192 1.00 98.06 88 GLU A C 1
ATOM 687 O O . GLU A 1 88 ? 12.576 -5.841 12.780 1.00 98.06 88 GLU A O 1
ATOM 692 N N . GLY A 1 89 ? 10.956 -5.355 14.253 1.00 96.94 89 GLY A N 1
ATOM 693 C CA . GLY A 1 89 ? 11.718 -4.336 14.972 1.00 96.94 89 GLY A CA 1
ATOM 694 C C . GLY A 1 89 ? 11.942 -3.043 14.183 1.00 96.94 89 GLY A C 1
ATOM 695 O O . GLY A 1 89 ? 12.788 -2.247 14.588 1.00 96.94 89 GLY A O 1
ATOM 696 N N . ARG A 1 90 ? 11.215 -2.830 13.076 1.00 98.06 90 ARG A N 1
ATOM 697 C CA . ARG A 1 90 ? 11.318 -1.634 12.237 1.00 98.06 90 ARG A CA 1
ATOM 698 C C . ARG A 1 90 ? 10.179 -0.651 12.494 1.00 98.06 90 ARG A C 1
ATOM 700 O O . ARG A 1 90 ? 9.025 -1.042 12.667 1.00 98.06 90 ARG A O 1
ATOM 707 N N . ASP A 1 91 ? 10.482 0.639 12.476 1.00 96.81 91 ASP A N 1
ATOM 708 C CA . ASP A 1 91 ? 9.476 1.687 12.301 1.00 96.81 91 ASP A CA 1
ATOM 709 C C . ASP A 1 91 ? 9.141 1.902 10.810 1.00 96.81 91 ASP A C 1
ATOM 711 O O . ASP A 1 91 ? 9.730 1.280 9.921 1.00 96.81 91 ASP A O 1
ATOM 715 N N . ALA A 1 92 ? 8.161 2.765 10.523 1.00 95.69 92 ALA A N 1
ATOM 716 C CA . ALA A 1 92 ? 7.737 3.038 9.150 1.00 95.69 92 ALA A CA 1
ATOM 717 C C . ALA A 1 92 ? 8.885 3.595 8.285 1.00 95.69 92 ALA A C 1
ATOM 719 O O . ALA A 1 92 ? 9.086 3.139 7.163 1.00 95.69 92 ALA A O 1
ATOM 720 N N . GLY A 1 93 ? 9.695 4.517 8.812 1.00 96.31 93 GLY A N 1
ATOM 721 C CA . GLY A 1 93 ? 10.816 5.106 8.071 1.00 96.31 93 GLY A CA 1
ATOM 722 C C . GLY A 1 93 ? 11.918 4.090 7.755 1.00 96.31 93 GLY A C 1
ATOM 723 O O . GLY A 1 93 ? 12.503 4.099 6.668 1.00 96.31 93 GLY A O 1
ATOM 724 N N . GLN A 1 94 ? 12.176 3.162 8.675 1.00 97.81 94 GLN A N 1
ATOM 725 C CA . GLN A 1 94 ? 13.083 2.038 8.462 1.00 97.81 94 GLN A CA 1
ATOM 726 C C . GLN A 1 94 ? 12.555 1.085 7.386 1.00 97.81 94 GLN A C 1
ATOM 728 O O . GLN A 1 94 ? 13.344 0.624 6.559 1.00 97.81 94 GLN A O 1
ATOM 733 N N . TRP A 1 95 ? 11.242 0.839 7.337 1.00 98.12 95 TRP A N 1
ATOM 734 C CA . TRP A 1 95 ? 10.630 0.084 6.243 1.00 98.12 95 TRP A CA 1
ATOM 735 C C . TRP A 1 95 ? 10.785 0.773 4.890 1.00 98.12 95 TRP A C 1
ATOM 737 O O . TRP A 1 95 ? 11.161 0.112 3.924 1.00 98.12 95 TRP A O 1
ATOM 747 N N . LEU A 1 96 ? 10.574 2.089 4.809 1.00 97.88 96 LEU A N 1
ATOM 748 C CA . LEU A 1 96 ? 10.752 2.833 3.557 1.00 97.88 96 LEU A CA 1
ATOM 749 C C . LEU A 1 96 ? 12.183 2.717 3.027 1.00 97.88 96 LEU A C 1
ATOM 751 O O . LEU A 1 96 ? 12.390 2.484 1.834 1.00 97.88 96 LEU A O 1
ATOM 755 N N . ARG A 1 97 ? 13.177 2.812 3.916 1.00 98.19 97 ARG A N 1
ATOM 756 C CA . ARG A 1 97 ? 14.582 2.611 3.548 1.00 98.19 97 ARG A CA 1
ATOM 757 C C . ARG A 1 97 ? 14.854 1.184 3.077 1.00 98.19 97 ARG A C 1
ATOM 759 O O . ARG A 1 97 ? 15.511 1.013 2.055 1.00 98.19 97 ARG A O 1
ATOM 766 N N . GLU A 1 98 ? 14.358 0.179 3.796 1.00 98.06 98 GLU A N 1
ATOM 767 C CA . GLU A 1 98 ? 14.529 -1.232 3.430 1.00 98.06 98 GLU A CA 1
ATOM 768 C C . GLU A 1 98 ? 13.929 -1.524 2.048 1.00 98.06 98 GLU A C 1
ATOM 770 O O . GLU A 1 98 ? 14.613 -2.063 1.182 1.00 98.06 98 GLU A O 1
ATOM 775 N N . ILE A 1 99 ? 12.683 -1.104 1.809 1.00 97.06 99 ILE A N 1
ATOM 776 C CA . ILE A 1 99 ? 11.978 -1.307 0.535 1.00 97.06 99 ILE A CA 1
ATOM 777 C C . ILE A 1 99 ? 12.726 -0.616 -0.611 1.00 97.06 99 ILE A C 1
ATOM 779 O O . ILE A 1 99 ? 12.925 -1.214 -1.672 1.00 97.06 99 ILE A O 1
ATOM 783 N N . TYR A 1 100 ? 13.185 0.621 -0.397 1.00 97.12 100 TYR A N 1
ATOM 784 C CA . TYR A 1 100 ? 13.971 1.347 -1.390 1.00 97.12 100 TYR A CA 1
ATOM 785 C C . TYR A 1 100 ? 15.274 0.615 -1.724 1.00 97.12 100 TYR A C 1
ATOM 787 O O . TYR A 1 100 ? 15.540 0.350 -2.896 1.00 97.12 100 TYR A O 1
ATOM 795 N N . GLU A 1 101 ? 16.078 0.242 -0.724 1.00 97.44 101 GLU A N 1
ATOM 796 C CA . GLU A 1 101 ? 17.363 -0.430 -0.955 1.00 97.44 101 GLU A CA 1
ATOM 797 C C . GLU A 1 101 ? 17.174 -1.822 -1.585 1.00 97.44 101 GLU A C 1
ATOM 799 O O . GLU A 1 101 ? 17.902 -2.176 -2.518 1.00 97.44 101 GLU A O 1
ATOM 804 N N . ALA A 1 102 ? 16.143 -2.568 -1.175 1.00 96.50 102 ALA A N 1
ATOM 805 C CA . ALA A 1 102 ? 15.780 -3.857 -1.763 1.00 96.50 102 ALA A CA 1
ATOM 806 C C . ALA A 1 102 ? 15.353 -3.750 -3.241 1.00 96.50 102 ALA A C 1
ATOM 808 O O . ALA A 1 102 ? 15.511 -4.709 -3.998 1.00 96.50 102 ALA A O 1
ATOM 809 N N . SER A 1 103 ? 14.856 -2.588 -3.684 1.00 94.38 103 SER A N 1
ATOM 810 C CA . SER A 1 103 ? 14.468 -2.355 -5.084 1.00 94.38 103 SER A CA 1
ATOM 811 C C . SER A 1 103 ? 15.657 -2.111 -6.029 1.00 94.38 103 SER A C 1
ATOM 813 O O . SER A 1 103 ? 15.554 -2.331 -7.240 1.00 94.38 103 SER A O 1
ATOM 815 N N . ARG A 1 104 ? 16.817 -1.697 -5.499 1.00 94.62 104 ARG A N 1
ATOM 816 C CA . ARG A 1 104 ? 17.970 -1.249 -6.304 1.00 94.62 104 ARG A CA 1
ATOM 817 C C . ARG A 1 104 ? 18.568 -2.308 -7.231 1.00 94.62 104 ARG A C 1
ATOM 819 O O . ARG A 1 104 ? 18.925 -1.935 -8.351 1.00 94.62 104 ARG A O 1
ATOM 826 N N . PRO A 1 105 ? 18.702 -3.594 -6.842 1.00 95.12 105 PRO A N 1
ATOM 827 C CA . PRO A 1 105 ? 19.205 -4.623 -7.748 1.00 95.12 105 PRO A CA 1
ATOM 828 C C . PRO A 1 105 ? 18.344 -4.752 -9.006 1.00 95.12 105 PRO A C 1
ATOM 830 O O . PRO A 1 105 ? 18.876 -4.711 -10.113 1.00 95.12 105 PRO A O 1
ATOM 833 N N . ARG A 1 106 ? 17.018 -4.801 -8.839 1.00 92.12 106 ARG A N 1
ATOM 834 C CA . ARG A 1 106 ? 16.072 -4.878 -9.955 1.00 92.12 106 ARG A CA 1
ATOM 835 C C . ARG A 1 106 ? 16.105 -3.619 -10.818 1.00 92.12 106 ARG A C 1
ATOM 837 O O . ARG A 1 106 ? 16.187 -3.722 -12.036 1.00 92.12 106 ARG A O 1
ATOM 844 N N . ALA A 1 107 ? 16.106 -2.437 -10.200 1.00 91.31 107 ALA A N 1
ATOM 845 C CA . ALA A 1 107 ? 16.207 -1.181 -10.940 1.00 91.31 107 ALA A CA 1
ATOM 846 C C . ALA A 1 107 ? 17.466 -1.153 -11.826 1.00 91.31 107 ALA A C 1
ATOM 848 O O . ALA A 1 107 ? 17.405 -0.763 -12.989 1.00 91.31 107 ALA A O 1
ATOM 849 N N . ARG A 1 108 ? 18.596 -1.665 -11.320 1.00 92.50 108 ARG A N 1
ATOM 850 C CA . ARG A 1 108 ? 19.839 -1.777 -12.091 1.00 92.50 108 ARG A CA 1
ATOM 851 C C . ARG A 1 108 ? 19.729 -2.746 -13.273 1.00 92.50 108 ARG A C 1
ATOM 853 O O . ARG A 1 108 ? 20.290 -2.446 -14.324 1.00 92.50 108 ARG A O 1
ATOM 860 N N . GLU A 1 109 ? 19.053 -3.883 -13.117 1.00 92.75 109 GLU A N 1
ATOM 861 C CA . GLU A 1 109 ? 18.786 -4.828 -14.219 1.00 92.75 109 GLU A CA 1
ATOM 862 C C . GLU A 1 109 ? 17.941 -4.186 -15.327 1.00 92.75 109 GLU A C 1
ATOM 864 O O . GLU A 1 109 ? 18.164 -4.446 -16.508 1.00 92.75 109 GLU A O 1
ATOM 869 N N . GLU A 1 110 ? 17.034 -3.286 -14.948 1.00 87.19 110 GLU A N 1
ATOM 870 C CA . GLU A 1 110 ? 16.189 -2.501 -15.852 1.00 87.19 110 GLU A CA 1
ATOM 871 C C . GLU A 1 110 ? 16.894 -1.228 -16.381 1.00 87.19 110 GLU A C 1
ATOM 873 O O . GLU A 1 110 ? 16.304 -0.443 -17.120 1.00 87.19 110 GLU A O 1
ATOM 878 N N . GLY A 1 111 ? 18.175 -1.018 -16.046 1.00 89.12 111 GLY A N 1
ATOM 879 C CA . GLY A 1 111 ? 18.968 0.130 -16.505 1.00 89.12 111 GLY A CA 1
ATOM 880 C C . GLY A 1 111 ? 18.666 1.450 -15.784 1.00 89.12 111 GLY A C 1
ATOM 881 O O . GLY A 1 111 ? 19.124 2.505 -16.218 1.00 89.12 111 GLY A O 1
ATOM 882 N N . ILE A 1 112 ? 17.930 1.405 -14.674 1.00 90.00 112 ILE A N 1
ATOM 883 C CA . ILE A 1 112 ? 17.558 2.558 -13.853 1.00 90.00 112 ILE A CA 1
ATOM 884 C C . ILE A 1 112 ? 18.596 2.747 -12.738 1.00 90.00 112 ILE A C 1
ATOM 886 O O . ILE A 1 112 ? 18.811 1.880 -11.888 1.00 90.00 112 ILE A O 1
ATOM 890 N N . ALA A 1 113 ? 19.238 3.914 -12.714 1.00 91.38 113 ALA A N 1
ATOM 891 C CA . ALA A 1 113 ? 20.190 4.279 -11.671 1.00 91.38 113 ALA A CA 1
ATOM 892 C C . ALA A 1 113 ? 19.472 4.949 -10.489 1.00 91.38 113 ALA A C 1
ATOM 894 O O . ALA A 1 113 ? 19.189 6.144 -10.525 1.00 91.38 113 ALA A O 1
ATOM 895 N N . LEU A 1 114 ? 19.204 4.184 -9.427 1.00 94.50 114 LEU A N 1
ATOM 896 C CA . LEU A 1 114 ? 18.676 4.735 -8.176 1.00 94.50 114 LEU A CA 1
ATOM 897 C C . LEU A 1 114 ? 19.808 5.364 -7.332 1.00 94.50 114 LEU A C 1
ATOM 899 O O . LEU A 1 114 ? 20.799 4.665 -7.048 1.00 94.50 114 LEU A O 1
ATOM 903 N N . PRO A 1 115 ? 19.686 6.637 -6.894 1.00 96.25 115 PRO A N 1
ATOM 904 C CA . PRO A 1 115 ? 20.640 7.265 -5.974 1.00 96.25 115 PRO A CA 1
ATOM 905 C C . PRO A 1 115 ? 20.580 6.610 -4.579 1.00 96.25 115 PRO A C 1
ATOM 907 O O . PRO A 1 115 ? 19.864 5.628 -4.371 1.00 96.25 115 PRO A O 1
ATOM 910 N N . SER A 1 116 ? 21.357 7.087 -3.601 1.00 97.12 116 SER A N 1
ATOM 911 C CA . SER A 1 116 ? 21.163 6.620 -2.215 1.00 97.12 116 SER A CA 1
ATOM 912 C C . SER A 1 116 ? 19.779 7.027 -1.697 1.00 97.12 116 SER A C 1
ATOM 914 O O . SER A 1 116 ? 19.228 8.024 -2.165 1.00 97.12 116 SER A O 1
ATOM 916 N N . PHE A 1 117 ? 19.233 6.299 -0.714 1.00 97.50 117 PHE A N 1
ATOM 917 C CA . PHE A 1 117 ? 17.955 6.680 -0.100 1.00 97.50 117 PHE A CA 1
ATOM 918 C C . PHE A 1 117 ? 17.956 8.140 0.376 1.00 97.50 117 PHE A C 1
ATOM 920 O O . PHE A 1 117 ? 17.032 8.881 0.073 1.00 97.50 117 PHE A O 1
ATOM 927 N N . ASP A 1 118 ? 19.014 8.584 1.062 1.00 97.56 118 ASP A N 1
ATOM 928 C CA . ASP A 1 118 ? 19.079 9.951 1.601 1.00 97.56 118 ASP A CA 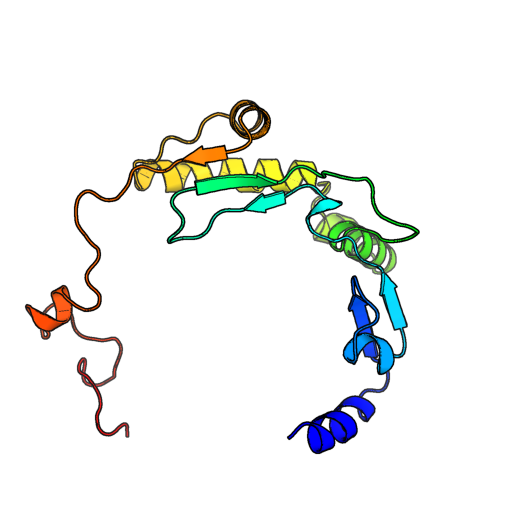1
ATOM 929 C C . ASP A 1 118 ? 19.122 11.013 0.492 1.00 97.56 118 ASP A C 1
ATOM 931 O O . ASP A 1 118 ? 18.575 12.107 0.640 1.00 97.56 118 ASP A O 1
ATOM 935 N N . GLU A 1 119 ? 19.771 10.703 -0.633 1.00 97.50 119 GLU A N 1
ATOM 936 C CA . GLU A 1 119 ? 19.795 11.594 -1.787 1.00 97.50 119 GLU A CA 1
ATOM 937 C C . GLU A 1 119 ? 18.430 11.653 -2.475 1.00 97.50 119 GLU A C 1
ATOM 939 O O . GLU A 1 119 ? 17.950 12.757 -2.730 1.00 97.50 119 GLU A O 1
ATOM 944 N N . PHE A 1 120 ? 17.794 10.502 -2.706 1.00 97.38 120 PHE A N 1
ATOM 945 C CA . PHE A 1 120 ? 16.428 10.413 -3.225 1.00 97.38 120 PHE A CA 1
ATOM 946 C C . PHE A 1 120 ? 15.443 11.188 -2.341 1.00 97.38 120 PHE A C 1
ATOM 948 O O . PHE A 1 120 ? 14.714 12.050 -2.832 1.00 97.38 120 PHE A O 1
ATOM 955 N N . TRP A 1 121 ? 15.477 10.950 -1.028 1.00 97.56 121 TRP A N 1
ATOM 956 C CA . TRP A 1 121 ? 14.579 11.584 -0.064 1.00 97.56 121 TRP A CA 1
ATOM 957 C C . TRP A 1 121 ? 14.728 13.107 -0.061 1.00 97.56 121 TRP A C 1
ATOM 959 O O . TRP A 1 121 ? 13.745 13.842 -0.024 1.00 97.56 121 TRP A O 1
ATOM 969 N N . ARG A 1 122 ? 15.968 13.601 -0.171 1.00 97.00 122 ARG A N 1
ATOM 970 C CA . ARG A 1 122 ? 16.255 15.037 -0.282 1.00 97.00 122 ARG A CA 1
ATOM 971 C C . ARG A 1 122 ? 15.814 15.627 -1.626 1.00 97.00 122 ARG A C 1
ATOM 973 O O . ARG A 1 122 ? 15.427 16.791 -1.664 1.00 97.00 122 ARG A O 1
ATOM 980 N N . GLN A 1 123 ? 15.933 14.875 -2.721 1.00 96.31 123 GLN A N 1
ATOM 981 C CA . GLN A 1 123 ? 15.509 15.312 -4.058 1.00 96.31 123 GLN A CA 1
ATOM 982 C C . GLN A 1 123 ? 13.981 15.361 -4.191 1.00 96.31 123 GLN A C 1
ATOM 984 O O . GLN A 1 123 ? 13.464 16.185 -4.942 1.00 96.31 123 GLN A O 1
ATOM 989 N N . GLY A 1 124 ? 13.258 14.502 -3.469 1.00 96.12 124 GLY A N 1
ATOM 990 C CA . GLY A 1 124 ? 11.794 14.456 -3.454 1.00 96.12 124 GLY A CA 1
ATOM 991 C C . GLY A 1 124 ? 11.185 13.717 -4.648 1.00 96.12 124 GLY A C 1
ATOM 992 O O . GLY A 1 124 ? 10.136 13.092 -4.519 1.00 96.12 124 GLY A O 1
ATOM 993 N N . VAL A 1 125 ? 11.848 13.743 -5.805 1.00 95.69 125 VAL A N 1
ATOM 994 C CA . VAL A 1 125 ? 11.414 13.045 -7.016 1.00 95.69 125 VAL A CA 1
ATOM 995 C C . VAL A 1 125 ? 12.613 12.531 -7.806 1.00 95.69 125 VAL A C 1
ATOM 997 O O . VAL A 1 125 ? 13.624 13.216 -7.952 1.00 95.69 125 VAL A O 1
ATOM 1000 N N . LEU A 1 126 ? 12.471 11.324 -8.340 1.00 95.00 126 LEU A N 1
ATOM 1001 C CA . LEU A 1 126 ? 13.348 10.725 -9.331 1.00 95.00 126 LEU A CA 1
ATOM 1002 C C . LEU A 1 126 ? 12.542 10.512 -10.613 1.00 95.00 126 LEU A C 1
ATOM 1004 O O . LEU A 1 126 ? 11.518 9.836 -10.588 1.00 95.00 126 LEU A O 1
ATOM 1008 N N . GLU A 1 127 ? 13.007 11.069 -11.727 1.00 93.81 127 GLU A N 1
ATOM 1009 C CA . GLU A 1 127 ? 12.395 10.885 -13.045 1.00 93.81 127 GLU A CA 1
ATOM 1010 C C . GLU A 1 127 ? 13.099 9.757 -13.810 1.00 93.81 127 GLU A C 1
ATOM 1012 O O . GLU A 1 127 ? 14.330 9.704 -13.893 1.00 93.81 127 GLU A O 1
ATOM 1017 N N . TYR A 1 128 ? 12.313 8.843 -14.369 1.00 90.25 128 TYR A N 1
ATOM 1018 C CA . TYR A 1 128 ? 12.788 7.760 -15.216 1.00 90.25 128 TYR A CA 1
ATOM 1019 C C . TYR A 1 128 ? 12.921 8.220 -16.664 1.00 90.25 128 TYR A C 1
ATOM 1021 O O . TYR A 1 128 ? 12.157 9.044 -17.163 1.00 90.25 128 TYR A O 1
ATOM 1029 N N . SER A 1 129 ? 13.882 7.634 -17.377 1.00 87.62 129 SER A N 1
ATOM 1030 C CA . SER A 1 129 ? 13.992 7.861 -18.816 1.00 87.62 129 SER A CA 1
ATOM 1031 C C . SER A 1 129 ? 12.794 7.251 -19.537 1.00 87.62 129 SER A C 1
ATOM 1033 O O . SER A 1 129 ? 12.444 6.094 -19.306 1.00 87.62 129 SER A O 1
ATOM 1035 N N . ALA A 1 130 ? 12.188 8.018 -20.443 1.00 84.50 130 ALA A N 1
ATOM 1036 C CA . ALA A 1 130 ? 11.149 7.493 -21.314 1.00 84.50 130 ALA A CA 1
ATOM 1037 C C . ALA A 1 130 ? 11.703 6.337 -22.172 1.00 84.50 130 ALA A C 1
ATOM 1039 O O . ALA A 1 130 ? 12.851 6.405 -22.626 1.00 84.50 130 ALA A O 1
ATOM 1040 N N . PRO A 1 131 ? 10.905 5.287 -22.433 1.00 82.94 131 PRO A N 1
ATOM 1041 C CA . PRO A 1 131 ? 11.339 4.197 -23.291 1.00 82.94 131 PRO A CA 1
ATOM 1042 C C . PRO A 1 131 ? 11.593 4.704 -24.716 1.00 82.94 131 PRO A C 1
ATOM 1044 O O . PRO A 1 131 ? 10.810 5.477 -25.265 1.00 82.94 131 PRO A O 1
ATOM 1047 N N . GLU A 1 132 ? 12.666 4.222 -25.350 1.00 86.25 132 GLU A N 1
ATOM 1048 C CA . GLU A 1 132 ? 13.034 4.621 -26.720 1.00 86.25 132 GLU A CA 1
ATOM 1049 C C . GLU A 1 132 ? 11.966 4.256 -27.762 1.00 86.25 132 GLU A C 1
ATOM 1051 O O . GLU A 1 132 ? 11.864 4.883 -28.817 1.00 86.25 132 GLU A O 1
ATOM 1056 N N . LYS A 1 133 ? 11.184 3.207 -27.487 1.00 87.06 133 LYS A N 1
ATOM 1057 C CA . LYS A 1 133 ? 10.124 2.712 -28.365 1.00 87.06 133 LYS A CA 1
ATOM 1058 C C . LYS A 1 133 ? 8.796 2.699 -27.620 1.00 87.06 133 LYS A C 1
ATOM 1060 O O . LYS A 1 133 ? 8.764 2.316 -26.451 1.00 87.06 133 LYS A O 1
ATOM 1065 N N . PRO A 1 134 ? 7.687 3.039 -28.297 1.00 86.88 134 PRO A N 1
ATOM 1066 C CA . PRO A 1 134 ? 6.373 2.918 -27.695 1.00 86.88 134 PRO A CA 1
ATOM 1067 C C . PRO A 1 134 ? 6.071 1.448 -27.399 1.00 86.88 134 PRO A C 1
ATOM 1069 O O . PRO A 1 134 ? 6.282 0.572 -28.242 1.00 86.88 134 PRO A O 1
ATOM 1072 N N . GLN A 1 135 ? 5.521 1.186 -26.217 1.00 85.62 135 GLN A N 1
ATOM 1073 C CA . GLN A 1 135 ? 4.934 -0.110 -25.915 1.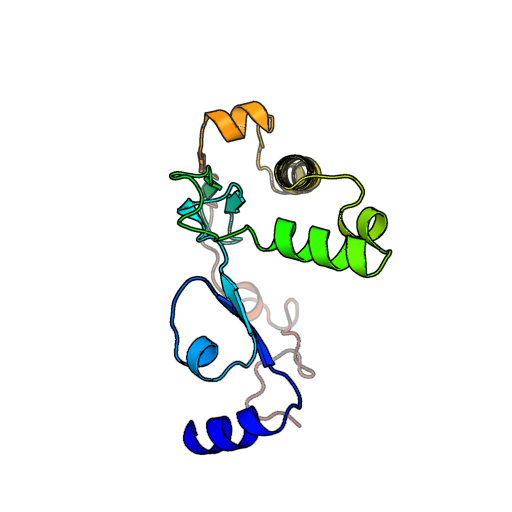00 85.62 135 GLN A CA 1
ATOM 1074 C C . GLN A 1 135 ? 3.580 -0.207 -26.624 1.00 85.62 135 GLN A C 1
ATOM 1076 O O . GLN A 1 135 ? 2.631 0.497 -26.282 1.00 85.62 135 GLN A O 1
ATOM 1081 N N . VAL A 1 136 ? 3.488 -1.073 -27.633 1.00 93.06 136 VAL A N 1
ATOM 1082 C CA . VAL A 1 136 ? 2.235 -1.340 -28.347 1.00 93.06 136 VAL A CA 1
ATOM 1083 C C . VAL A 1 136 ? 1.661 -2.657 -27.846 1.00 93.06 136 VAL A C 1
ATOM 1085 O O . VAL A 1 136 ? 2.241 -3.723 -28.056 1.00 93.06 136 VAL A O 1
ATOM 1088 N N . PHE A 1 137 ? 0.517 -2.579 -27.166 1.00 93.81 137 PHE A N 1
ATOM 1089 C CA . PHE A 1 137 ? -0.155 -3.751 -26.614 1.00 93.81 137 PHE A CA 1
ATOM 1090 C C . PHE A 1 137 ? -0.431 -4.793 -27.713 1.00 93.81 137 PHE A C 1
ATOM 1092 O O . PHE A 1 137 ? -0.949 -4.458 -28.778 1.00 93.81 137 PHE A O 1
ATOM 1099 N N . LEU A 1 138 ? -0.062 -6.052 -27.449 1.00 95.69 138 LEU A N 1
ATOM 1100 C CA . LEU A 1 138 ? -0.201 -7.199 -28.360 1.00 95.69 138 LEU A CA 1
ATOM 1101 C C . LEU A 1 138 ? 0.531 -7.083 -29.711 1.00 95.69 138 LEU A C 1
ATOM 1103 O O . LEU A 1 138 ? 0.207 -7.830 -30.635 1.00 95.69 138 LEU A O 1
ATOM 1107 N N . ALA A 1 139 ? 1.527 -6.200 -29.852 1.00 96.31 139 ALA A N 1
ATOM 1108 C CA . ALA A 1 139 ? 2.295 -6.090 -31.096 1.00 96.31 139 ALA A CA 1
ATOM 1109 C C . ALA A 1 139 ? 2.958 -7.415 -31.503 1.00 96.31 139 ALA A C 1
ATOM 1111 O O . ALA A 1 139 ? 2.843 -7.815 -32.661 1.00 96.31 139 ALA A O 1
ATOM 1112 N N . ASP A 1 140 ? 3.572 -8.119 -30.550 1.00 96.25 140 ASP A N 1
ATOM 1113 C CA . ASP A 1 140 ? 4.256 -9.390 -30.809 1.00 96.25 140 ASP A CA 1
ATOM 1114 C C . ASP A 1 140 ? 3.272 -10.513 -31.158 1.00 96.25 140 ASP A C 1
ATOM 1116 O O . ASP A 1 140 ? 3.477 -11.219 -32.141 1.00 96.25 140 ASP A O 1
ATOM 1120 N N . PHE A 1 141 ? 2.149 -10.620 -30.437 1.00 97.94 141 PHE A N 1
ATOM 1121 C CA . PHE A 1 141 ? 1.075 -11.566 -30.771 1.00 97.94 141 PHE A CA 1
ATOM 1122 C C . PHE A 1 141 ? 0.490 -11.293 -32.165 1.00 97.94 141 PHE A C 1
ATOM 1124 O O . PHE A 1 141 ? 0.252 -12.216 -32.937 1.00 97.94 141 PHE A O 1
ATOM 1131 N N . ARG A 1 142 ? 0.285 -10.018 -32.527 1.00 97.31 142 ARG A N 1
ATOM 1132 C CA . ARG A 1 142 ? -0.166 -9.635 -33.873 1.00 97.31 142 ARG A CA 1
ATOM 1133 C C . ARG A 1 142 ? 0.863 -10.005 -34.944 1.00 97.31 142 ARG A C 1
ATOM 1135 O O . ARG A 1 142 ? 0.465 -10.357 -36.053 1.00 97.31 142 ARG A O 1
ATOM 1142 N N . ALA A 1 143 ? 2.152 -9.856 -34.646 1.00 97.31 143 ALA A N 1
ATOM 1143 C CA . ALA A 1 143 ? 3.231 -10.140 -35.583 1.00 97.31 143 ALA A CA 1
ATOM 1144 C C . ALA A 1 143 ? 3.434 -11.649 -35.790 1.00 97.31 143 ALA A C 1
ATOM 1146 O O . ALA A 1 143 ? 3.621 -12.079 -36.927 1.00 97.31 143 ALA A O 1
ATOM 1147 N N . ASP A 1 144 ? 3.380 -12.439 -34.714 1.00 97.56 144 ASP A N 1
ATOM 1148 C CA . ASP A 1 144 ? 3.553 -13.892 -34.741 1.00 97.56 144 ASP A CA 1
ATOM 1149 C C . ASP A 1 144 ? 2.815 -14.570 -33.561 1.00 97.56 144 ASP A C 1
ATOM 1151 O O . ASP A 1 144 ? 3.391 -14.773 -32.486 1.00 97.56 144 ASP A O 1
ATOM 1155 N N . PRO A 1 145 ? 1.540 -14.958 -33.741 1.00 96.81 145 PRO A N 1
ATOM 1156 C CA . PRO A 1 145 ? 0.726 -15.529 -32.666 1.00 96.81 145 PRO A CA 1
ATOM 1157 C C . PRO A 1 145 ? 1.117 -16.965 -32.289 1.00 96.81 145 PRO A C 1
ATOM 1159 O O . PRO A 1 145 ? 0.695 -17.448 -31.244 1.00 96.81 145 PRO A O 1
ATOM 1162 N N . GLN A 1 146 ? 1.902 -17.667 -33.116 1.00 96.44 146 GLN A N 1
ATOM 1163 C CA . GLN A 1 146 ? 2.394 -19.009 -32.778 1.00 96.44 146 GLN A CA 1
ATOM 1164 C C . GLN A 1 146 ? 3.625 -18.928 -31.878 1.00 96.44 146 GLN A C 1
ATOM 1166 O O . GLN A 1 146 ? 3.768 -19.725 -30.952 1.00 96.44 146 GLN A O 1
ATOM 1171 N N . ARG A 1 147 ? 4.511 -17.960 -32.143 1.00 97.75 147 ARG A N 1
ATOM 1172 C CA . ARG A 1 147 ? 5.697 -17.705 -31.320 1.00 97.75 147 ARG A CA 1
ATOM 1173 C C . ARG A 1 147 ? 5.368 -16.981 -30.018 1.00 97.75 147 ARG A C 1
ATOM 1175 O O . ARG A 1 147 ? 6.019 -17.243 -29.009 1.00 97.75 147 ARG A O 1
ATOM 1182 N N . TYR A 1 148 ? 4.385 -16.085 -30.043 1.00 97.56 148 TYR A N 1
ATOM 1183 C CA . TYR A 1 148 ? 3.955 -15.290 -28.894 1.00 97.56 148 TYR A CA 1
ATOM 1184 C C . TYR A 1 148 ? 2.482 -15.563 -28.554 1.00 97.56 148 TYR A C 1
ATOM 1186 O O . TYR A 1 148 ? 1.670 -14.641 -28.645 1.00 97.56 148 TYR A O 1
ATOM 1194 N N . PRO A 1 149 ? 2.105 -16.809 -28.204 1.00 97.75 149 PRO A N 1
ATOM 1195 C CA . PRO A 1 149 ? 0.715 -17.157 -27.933 1.00 97.75 149 PRO A CA 1
ATOM 1196 C C . PRO A 1 149 ? 0.194 -16.443 -26.682 1.00 97.75 149 PRO A C 1
ATOM 1198 O O . PRO A 1 149 ? 0.949 -16.125 -25.760 1.00 97.75 149 PRO A O 1
ATOM 1201 N N . LEU A 1 150 ? -1.119 -16.216 -26.635 1.00 97.00 150 LEU A N 1
ATOM 1202 C CA . LEU A 1 150 ? -1.783 -15.742 -25.420 1.00 97.00 150 LEU A CA 1
ATOM 1203 C C . LEU A 1 150 ? -1.803 -16.839 -24.347 1.00 97.00 150 LEU A C 1
ATOM 1205 O O . LEU A 1 150 ? -1.632 -18.019 -24.635 1.00 97.00 150 LEU A O 1
ATOM 1209 N N . SER A 1 151 ? -2.079 -16.458 -23.100 1.00 96.75 151 SER A N 1
ATOM 1210 C CA . SER A 1 151 ? -2.201 -17.386 -21.967 1.00 96.75 151 SER A CA 1
ATOM 1211 C C . SER A 1 151 ? -3.522 -18.172 -21.940 1.00 96.75 151 SER A C 1
ATOM 1213 O O . SER A 1 151 ? -3.888 -18.722 -20.903 1.00 96.75 151 SER A O 1
ATOM 1215 N N . THR A 1 152 ? -4.265 -18.199 -23.047 1.00 96.25 152 THR A N 1
ATOM 1216 C CA . THR A 1 152 ? -5.500 -18.977 -23.200 1.00 96.25 152 THR A CA 1
ATOM 1217 C C . THR A 1 152 ? -5.184 -20.433 -23.566 1.00 96.25 152 THR A C 1
ATOM 1219 O O . THR A 1 152 ? -4.124 -20.692 -24.143 1.00 96.25 152 THR A O 1
ATOM 1222 N N . PRO A 1 153 ? -6.083 -21.398 -23.286 1.00 95.56 153 PRO A N 1
ATOM 1223 C CA . PRO A 1 153 ? -5.909 -22.794 -23.702 1.00 95.56 153 PRO A CA 1
ATOM 1224 C C . PRO A 1 153 ? -5.583 -22.962 -25.190 1.00 95.56 153 PRO A C 1
ATOM 1226 O O . PRO A 1 153 ? -4.735 -23.774 -25.558 1.00 95.56 153 PRO A O 1
ATOM 1229 N N . SER A 1 154 ? -6.228 -22.168 -26.047 1.00 94.44 154 SER A N 1
ATOM 1230 C CA . SER A 1 154 ? -5.982 -22.163 -27.494 1.00 94.44 154 SER A CA 1
ATOM 1231 C C . SER A 1 154 ? -4.736 -21.377 -27.931 1.00 94.44 154 SER A C 1
ATOM 1233 O O . SER A 1 154 ? -4.342 -21.455 -29.097 1.00 94.44 154 SER A O 1
ATOM 1235 N N . GLY A 1 155 ? -4.134 -20.578 -27.045 1.00 96.19 155 GLY A N 1
ATOM 1236 C CA . GLY A 1 155 ? -3.084 -19.614 -27.383 1.00 9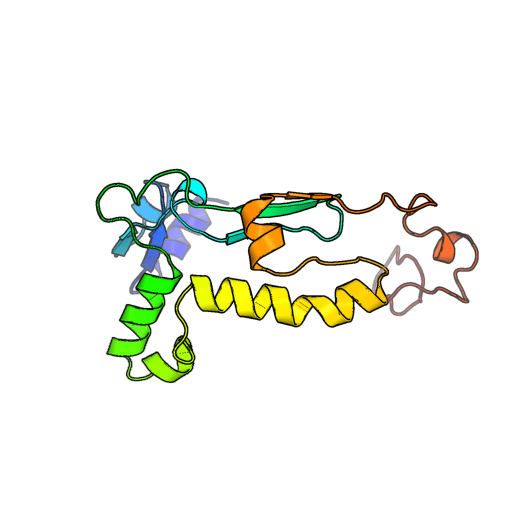6.19 155 GLY A CA 1
ATOM 1237 C C . GLY A 1 155 ? -3.571 -18.407 -28.200 1.00 96.19 155 GLY A C 1
ATOM 1238 O O . GLY A 1 155 ? -2.757 -17.596 -28.643 1.00 96.19 155 GLY A O 1
ATOM 1239 N N . GLN A 1 156 ? -4.884 -18.278 -28.421 1.00 95.31 156 GLN A N 1
ATOM 1240 C CA . GLN A 1 156 ? -5.522 -17.263 -29.263 1.00 95.31 156 GLN A CA 1
ATOM 1241 C C . GLN A 1 156 ? -6.587 -16.467 -28.498 1.00 95.31 156 GLN A C 1
ATOM 1243 O O . GLN A 1 156 ? -6.857 -16.705 -27.322 1.00 95.31 156 GLN A O 1
ATOM 1248 N N . ILE A 1 157 ? -7.207 -15.499 -29.178 1.00 96.25 157 ILE A N 1
ATOM 1249 C CA . ILE A 1 157 ? -8.390 -14.806 -28.662 1.00 96.25 157 ILE A CA 1
ATOM 1250 C C . ILE A 1 157 ? -9.574 -15.775 -28.725 1.00 96.25 157 ILE A C 1
ATOM 1252 O O . ILE A 1 157 ? -9.999 -16.175 -29.809 1.00 96.25 157 ILE A O 1
ATOM 1256 N N . GLU A 1 158 ? -10.124 -16.125 -27.568 1.00 96.19 158 GLU A N 1
ATOM 1257 C CA . GLU A 1 158 ? -11.254 -17.047 -27.468 1.00 96.19 158 GLU A CA 1
ATOM 1258 C C . GLU A 1 158 ? -12.576 -16.298 -27.635 1.00 96.19 158 GLU A C 1
ATOM 1260 O O . GLU A 1 158 ? -13.037 -15.596 -26.738 1.00 96.19 158 GLU A O 1
ATOM 1265 N N . LEU A 1 159 ? -13.203 -16.445 -28.806 1.00 96.25 159 LEU A N 1
ATOM 1266 C CA . LEU A 1 159 ? -14.573 -15.961 -29.031 1.00 96.25 159 LEU A CA 1
ATOM 1267 C C . LEU A 1 159 ? -15.611 -16.817 -28.290 1.00 96.25 159 LEU A C 1
ATOM 1269 O O . LEU A 1 159 ? -16.723 -16.365 -28.025 1.00 96.25 159 LEU A O 1
ATOM 1273 N N . PHE A 1 160 ? -15.231 -18.052 -27.972 1.00 94.81 160 PHE A N 1
ATOM 1274 C CA . PHE A 1 160 ? -15.956 -18.995 -27.141 1.00 94.81 160 PHE A CA 1
ATOM 1275 C C . PHE A 1 160 ? -14.934 -19.688 -26.235 1.00 94.81 160 PHE A C 1
ATOM 1277 O O . PHE A 1 160 ? -13.894 -20.117 -26.732 1.00 94.81 160 PHE A O 1
ATOM 1284 N N . SER A 1 161 ? -15.223 -19.760 -24.936 1.00 91.31 161 SER A N 1
ATOM 1285 C CA . SER A 1 161 ? -14.388 -20.436 -23.938 1.00 91.31 161 SER A CA 1
ATOM 1286 C C . SER A 1 161 ? -15.166 -21.648 -23.422 1.00 91.31 161 SER A C 1
ATOM 1288 O O . SER A 1 161 ? -16.335 -21.493 -23.053 1.00 91.31 161 SER A O 1
ATOM 1290 N N . GLU A 1 162 ? -14.550 -22.831 -23.499 1.00 77.94 162 GLU A N 1
ATOM 1291 C CA . GLU A 1 162 ? -15.127 -24.117 -23.062 1.00 77.94 162 GLU A CA 1
ATOM 1292 C C . GLU A 1 162 ? -15.164 -24.274 -21.537 1.00 77.94 162 GLU A C 1
ATOM 1294 O O . GLU A 1 162 ? -14.211 -23.828 -20.856 1.00 77.94 162 GLU A O 1
#